Protein AF-A0A1F2XD60-F1 (afdb_monomer)

Sequence (135 aa):
MSHWGDRLGAYLDGEVDEQTRTLIAEHLTGCGVCRSELADISWARSVVRDLPIIELPPGIVPGVFASRRRRRRAFRPAWAWAASAVTAAALTLGLVIAPGQADSTFELGSLVDRHVARVVLDPGISAIRGPVSGP

Nearest PDB structures (foldseek):
  3hug-assembly6_F  TM=7.639E-01  e=3.213E-01  Mycobacterium tuberculosis H37Rv
  8z6g-assembly3_E  TM=6.715E-01  e=1.314E+00  Pseudomonas aeruginosa

Mean predicted aligned error: 17.19 Å

Radius of gyration: 26.62 Å; Cα contacts (8 Å, |Δi|>4): 20; chains: 1; bounding box: 63×56×51 Å

Structure (mmCIF, N/CA/C/O backbone):
data_AF-A0A1F2XD60-F1
#
_entry.id   AF-A0A1F2XD60-F1
#
loop_
_atom_site.group_PDB
_atom_site.id
_atom_site.type_symbol
_atom_site.label_atom_id
_atom_site.label_alt_id
_atom_site.label_comp_id
_atom_site.label_asym_id
_atom_site.label_entity_id
_atom_site.label_seq_id
_atom_site.pdbx_PDB_ins_code
_atom_site.Cartn_x
_atom_site.Cartn_y
_atom_site.Cartn_z
_atom_site.occupancy
_atom_site.B_iso_or_equiv
_atom_site.auth_seq_id
_atom_site.auth_comp_id
_atom_site.auth_asym_id
_atom_site.auth_atom_id
_atom_site.pdbx_PDB_model_num
ATOM 1 N N . MET A 1 1 ? -16.731 8.852 17.646 1.00 55.88 1 MET A N 1
ATOM 2 C CA . MET A 1 1 ? -15.973 7.593 17.489 1.00 55.88 1 MET A CA 1
ATOM 3 C C . MET A 1 1 ? -15.017 7.809 16.330 1.00 55.88 1 MET A C 1
ATOM 5 O O . MET A 1 1 ? -15.496 8.078 15.238 1.00 55.88 1 MET A O 1
ATOM 9 N N . SER A 1 2 ? -13.707 7.850 16.572 1.00 77.50 2 SER A N 1
ATOM 10 C CA . SER A 1 2 ? -12.707 8.040 15.514 1.00 77.50 2 SER A CA 1
ATOM 11 C C . SER A 1 2 ? -12.509 6.731 14.752 1.00 77.50 2 SER A C 1
ATOM 13 O O . SER A 1 2 ? -12.305 5.686 15.361 1.00 77.50 2 SER A O 1
ATOM 15 N N . HIS A 1 3 ? -12.614 6.791 13.430 1.00 85.44 3 HIS A N 1
ATOM 16 C CA . HIS A 1 3 ? -12.272 5.698 12.528 1.00 85.44 3 HIS A CA 1
ATOM 17 C C . HIS A 1 3 ? -10.793 5.824 12.141 1.00 85.44 3 HIS A C 1
ATOM 19 O O . HIS A 1 3 ? -10.340 6.935 11.871 1.00 85.44 3 HIS A O 1
ATOM 25 N N . TRP A 1 4 ? -10.038 4.721 12.132 1.00 92.19 4 TRP A N 1
ATOM 26 C CA . TRP A 1 4 ? -8.574 4.744 11.956 1.00 92.19 4 TRP A CA 1
ATOM 27 C C . TRP A 1 4 ? -8.083 4.280 10.577 1.00 92.19 4 TRP A C 1
ATOM 29 O O . TRP A 1 4 ? -6.874 4.130 10.410 1.00 92.19 4 TRP A O 1
ATOM 39 N N . GLY A 1 5 ? -8.978 4.085 9.600 1.00 88.88 5 GLY A N 1
ATOM 40 C CA . GLY A 1 5 ? -8.673 3.498 8.282 1.00 88.88 5 GLY A CA 1
ATOM 41 C C . GLY A 1 5 ? -7.377 4.006 7.631 1.00 88.88 5 GLY A C 1
ATOM 42 O O . GLY A 1 5 ? -6.489 3.210 7.331 1.00 88.88 5 GLY A O 1
ATOM 43 N N . ASP A 1 6 ? -7.193 5.328 7.539 1.00 90.69 6 ASP A N 1
ATOM 44 C CA . ASP A 1 6 ? -6.019 5.948 6.894 1.00 90.69 6 ASP A CA 1
ATOM 45 C C . ASP A 1 6 ? -4.674 5.626 7.573 1.00 90.69 6 ASP A C 1
ATOM 47 O O . ASP A 1 6 ? -3.611 5.776 6.973 1.00 90.69 6 ASP A O 1
ATOM 51 N N . ARG A 1 7 ? -4.692 5.197 8.842 1.00 94.94 7 ARG A N 1
ATOM 52 C CA . ARG A 1 7 ? -3.487 4.904 9.637 1.00 94.94 7 ARG A CA 1
ATOM 53 C C . ARG A 1 7 ? -3.206 3.412 9.792 1.00 94.94 7 ARG A C 1
ATOM 55 O O . ARG A 1 7 ? -2.136 3.065 10.290 1.00 94.94 7 ARG A O 1
ATOM 62 N N . LEU A 1 8 ? -4.114 2.528 9.367 1.00 96.44 8 LEU A N 1
ATOM 63 C CA . LEU A 1 8 ? -3.939 1.077 9.514 1.00 96.44 8 LEU A CA 1
ATOM 64 C C . LEU A 1 8 ? -2.766 0.540 8.678 1.00 96.44 8 LEU A C 1
ATOM 66 O O . LEU A 1 8 ? -2.050 -0.346 9.140 1.00 96.44 8 LEU A O 1
ATOM 70 N N . GLY A 1 9 ? -2.516 1.115 7.496 1.00 95.81 9 GLY A N 1
ATOM 71 C CA . GLY A 1 9 ? -1.338 0.789 6.682 1.00 95.81 9 GLY A CA 1
ATOM 72 C C . GLY A 1 9 ? -0.030 1.115 7.409 1.00 95.81 9 GLY A C 1
ATOM 73 O O . GLY A 1 9 ? 0.780 0.225 7.651 1.00 95.81 9 GLY A O 1
ATOM 74 N N . ALA A 1 10 ? 0.116 2.359 7.877 1.00 96.25 10 ALA A N 1
ATOM 75 C CA . ALA A 1 10 ? 1.279 2.787 8.660 1.00 96.25 10 ALA A CA 1
ATOM 76 C C . ALA A 1 10 ? 1.445 1.973 9.958 1.00 96.25 10 ALA A C 1
ATOM 78 O O . ALA A 1 10 ? 2.564 1.671 10.370 1.00 96.25 10 ALA A O 1
ATOM 79 N N . TYR A 1 11 ? 0.341 1.578 10.601 1.00 97.25 11 TYR A N 1
ATOM 80 C CA . TYR A 1 11 ? 0.367 0.680 11.756 1.00 97.25 11 TYR A CA 1
ATOM 81 C C . TYR A 1 11 ? 0.968 -0.693 11.406 1.00 97.25 11 TYR A C 1
ATOM 83 O O . TYR A 1 11 ? 1.847 -1.164 12.129 1.00 97.25 11 TYR A O 1
ATOM 91 N N . LEU A 1 12 ? 0.556 -1.301 10.285 1.00 96.56 12 LEU A N 1
ATOM 92 C CA . LEU A 1 12 ? 1.088 -2.582 9.795 1.00 96.56 12 LEU A CA 1
ATOM 93 C C . LEU A 1 12 ? 2.552 -2.500 9.342 1.00 96.56 12 LEU A C 1
ATOM 95 O O . LEU A 1 12 ? 3.294 -3.472 9.490 1.00 96.56 12 LEU A O 1
ATOM 99 N N . ASP A 1 13 ? 2.969 -1.361 8.795 1.00 95.25 13 ASP A N 1
ATOM 100 C CA . ASP A 1 13 ? 4.355 -1.109 8.390 1.00 95.25 13 ASP A CA 1
ATOM 101 C C . ASP A 1 13 ? 5.265 -0.716 9.567 1.00 95.25 13 ASP A C 1
ATOM 103 O O . ASP A 1 13 ? 6.486 -0.679 9.426 1.00 95.25 13 ASP A O 1
ATOM 107 N N . GLY A 1 14 ? 4.696 -0.485 10.756 1.00 96.56 14 GLY A N 1
ATOM 108 C CA . GLY A 1 14 ? 5.443 -0.064 11.941 1.00 96.56 14 GLY A CA 1
ATOM 109 C C . GLY A 1 14 ? 5.842 1.416 11.931 1.00 96.56 14 GLY A C 1
ATOM 110 O O . GLY A 1 14 ? 6.636 1.831 12.769 1.00 96.56 14 GLY A O 1
ATOM 111 N N . GLU A 1 15 ? 5.263 2.217 11.039 1.00 97.50 15 GLU A N 1
ATOM 112 C CA . GLU A 1 15 ? 5.577 3.635 10.808 1.00 97.50 15 GLU A CA 1
ATOM 113 C C . GLU A 1 15 ? 4.799 4.602 11.717 1.00 97.50 15 GLU A C 1
ATOM 115 O O . GLU A 1 15 ? 4.871 5.820 11.564 1.00 97.50 15 GLU A O 1
ATOM 120 N N . VAL A 1 16 ? 4.051 4.074 12.685 1.00 97.31 16 VAL A N 1
ATOM 121 C CA . VAL A 1 16 ? 3.414 4.869 13.741 1.00 97.31 16 VAL A CA 1
ATOM 122 C C . VAL A 1 16 ? 4.289 4.925 14.993 1.00 97.31 16 VAL A C 1
ATOM 124 O O . VAL A 1 16 ? 4.991 3.966 15.335 1.00 97.31 16 VAL A O 1
ATOM 127 N N . ASP A 1 17 ? 4.215 6.045 15.709 1.00 97.44 17 ASP A N 1
ATOM 128 C CA . ASP A 1 17 ? 4.809 6.180 17.037 1.00 97.44 17 ASP A CA 1
ATOM 129 C C . ASP A 1 17 ? 4.108 5.266 18.063 1.00 97.44 17 ASP A C 1
ATOM 131 O O . ASP A 1 17 ? 3.012 4.748 17.830 1.00 97.44 17 ASP A O 1
ATOM 135 N N . GLU A 1 18 ? 4.746 5.053 19.215 1.00 97.38 18 GLU A N 1
ATOM 136 C CA . GLU A 1 18 ? 4.275 4.093 20.222 1.00 97.38 18 GLU A CA 1
ATOM 137 C C . GLU A 1 18 ? 2.941 4.482 20.875 1.00 97.38 18 GLU A C 1
ATOM 139 O O . GLU A 1 18 ? 2.108 3.621 21.179 1.00 97.38 18 GLU A O 1
ATOM 144 N N . GLN A 1 19 ? 2.694 5.782 21.035 1.00 96.56 19 GLN A N 1
ATOM 145 C CA . GLN A 1 19 ? 1.432 6.268 21.577 1.00 96.56 19 GLN A CA 1
ATOM 146 C C . GLN A 1 19 ? 0.295 5.984 20.590 1.00 96.56 19 GLN A C 1
ATOM 148 O O . GLN A 1 19 ? -0.726 5.406 20.967 1.00 96.56 19 GLN A O 1
ATOM 153 N N . THR A 1 20 ? 0.490 6.317 19.312 1.00 95.69 20 THR A N 1
ATOM 154 C CA . THR A 1 20 ? -0.472 6.003 18.246 1.00 95.69 20 THR A CA 1
ATOM 155 C C . THR A 1 20 ? -0.699 4.494 18.120 1.00 95.69 20 THR A C 1
ATOM 157 O O . THR A 1 20 ? -1.842 4.059 17.981 1.00 95.69 20 THR A O 1
ATOM 160 N N . ARG A 1 21 ? 0.358 3.676 18.219 1.00 96.81 21 ARG A N 1
ATOM 161 C CA . ARG A 1 21 ? 0.259 2.208 18.181 1.00 96.81 21 ARG A CA 1
ATOM 162 C C . ARG A 1 21 ? -0.664 1.670 19.272 1.00 96.81 21 ARG A C 1
ATOM 164 O O . ARG A 1 21 ? -1.524 0.841 18.978 1.00 96.81 21 ARG A O 1
ATOM 171 N N . THR A 1 22 ? -0.519 2.172 20.498 1.00 96.69 22 THR A N 1
ATOM 172 C CA . THR A 1 22 ? -1.352 1.775 21.643 1.00 96.69 22 THR A CA 1
ATOM 173 C C . THR A 1 22 ? -2.817 2.162 21.431 1.00 96.69 22 THR A C 1
ATOM 175 O O . THR A 1 22 ? -3.701 1.328 21.615 1.00 96.69 22 THR A O 1
ATOM 178 N N . LEU A 1 23 ? -3.082 3.388 20.966 1.00 95.81 23 LEU A N 1
ATOM 179 C CA . LEU A 1 23 ? -4.444 3.867 20.698 1.00 95.81 23 LEU A CA 1
ATOM 180 C C . LEU A 1 23 ? -5.150 3.056 19.603 1.00 95.81 23 LEU A C 1
ATOM 182 O O . LEU A 1 23 ? -6.331 2.729 19.731 1.00 95.81 23 LEU A O 1
ATOM 186 N N . ILE A 1 24 ? -4.433 2.714 18.530 1.00 96.44 24 ILE A N 1
ATOM 187 C CA . ILE A 1 24 ? -4.970 1.867 17.459 1.00 96.44 24 ILE A CA 1
ATOM 188 C C . ILE A 1 24 ? -5.249 0.459 17.997 1.00 96.44 24 ILE A C 1
ATOM 190 O O . ILE A 1 24 ? -6.329 -0.077 17.754 1.00 96.44 24 ILE A O 1
ATOM 194 N N . ALA A 1 25 ? -4.323 -0.127 18.764 1.00 95.88 25 ALA A N 1
ATOM 195 C CA . ALA A 1 25 ? -4.504 -1.454 19.350 1.00 95.88 25 ALA A CA 1
ATOM 196 C C . ALA A 1 25 ? -5.727 -1.514 20.280 1.00 95.88 25 ALA A C 1
ATOM 198 O O . ALA A 1 25 ? -6.532 -2.439 20.171 1.00 95.88 25 ALA A O 1
ATOM 199 N N . GLU A 1 26 ? -5.915 -0.506 21.135 1.00 95.81 26 GLU A N 1
ATOM 200 C CA . GLU A 1 26 ? -7.097 -0.384 21.991 1.00 95.81 26 GLU A CA 1
ATOM 201 C C . GLU A 1 26 ? -8.379 -0.274 21.153 1.00 95.81 26 GLU A C 1
ATOM 203 O O . GLU A 1 26 ? -9.334 -1.021 21.373 1.00 95.81 26 GLU A O 1
ATOM 208 N N . HIS A 1 27 ? -8.394 0.584 20.128 1.00 95.94 27 HIS A N 1
ATOM 209 C CA . HIS A 1 27 ? -9.547 0.743 19.241 1.00 95.94 27 HIS A CA 1
ATOM 210 C C . HIS A 1 27 ? -9.935 -0.561 18.525 1.00 95.94 27 HIS A C 1
ATOM 212 O O . HIS A 1 27 ? -11.122 -0.887 18.415 1.00 95.94 27 HIS A O 1
ATOM 218 N N . LEU A 1 28 ? -8.946 -1.341 18.078 1.00 96.12 28 LEU A N 1
ATOM 219 C CA . LEU A 1 28 ? -9.162 -2.626 17.412 1.00 96.12 28 LEU A CA 1
ATOM 220 C C . LEU A 1 28 ? -9.820 -3.668 18.326 1.00 96.12 28 LEU A C 1
ATOM 222 O O . LEU A 1 28 ? -10.413 -4.612 17.810 1.00 96.12 28 LEU A O 1
ATOM 226 N N . THR A 1 29 ? -9.805 -3.503 19.653 1.00 96.25 29 THR A N 1
ATOM 227 C CA . THR A 1 29 ? -10.572 -4.382 20.556 1.00 96.25 29 THR A CA 1
ATOM 228 C C . THR A 1 29 ? -12.083 -4.146 20.437 1.00 96.25 29 THR A C 1
ATOM 230 O O . THR A 1 29 ? -12.865 -5.099 20.442 1.00 96.25 29 THR A O 1
ATOM 233 N N . GLY A 1 30 ? -12.508 -2.896 20.222 1.00 93.31 30 GLY A N 1
ATOM 234 C CA . GLY A 1 30 ? -13.919 -2.498 20.199 1.00 93.31 30 GLY A CA 1
ATOM 235 C C . GLY A 1 30 ? -14.537 -2.340 18.807 1.00 93.31 30 GLY A C 1
ATOM 236 O O . GLY A 1 30 ? -15.754 -2.446 18.670 1.00 93.31 30 GLY A O 1
ATOM 237 N N . CYS A 1 31 ? -13.736 -2.114 17.762 1.00 96.38 31 CYS A N 1
ATOM 238 C CA . CYS A 1 31 ? -14.244 -1.783 16.429 1.00 96.38 31 CYS A CA 1
ATOM 239 C C . CYS A 1 31 ? -14.111 -2.942 15.431 1.00 96.38 31 CYS A C 1
ATOM 241 O O . CYS A 1 31 ? -13.014 -3.279 14.991 1.00 96.38 31 CYS A O 1
ATOM 243 N N . GLY A 1 32 ? -15.242 -3.532 15.028 1.00 95.25 32 GLY A N 1
ATOM 244 C CA . GLY A 1 32 ? -15.272 -4.590 14.010 1.00 95.25 32 GLY A CA 1
ATOM 245 C C . GLY A 1 32 ? -14.879 -4.115 12.609 1.00 95.25 32 GLY A C 1
ATOM 246 O O . GLY A 1 32 ? -14.180 -4.842 11.913 1.00 95.25 32 GLY A O 1
ATOM 247 N N . VAL A 1 33 ? -15.262 -2.889 12.237 1.00 95.31 33 VAL A N 1
ATOM 248 C CA . VAL A 1 33 ? -14.978 -2.302 10.914 1.00 95.31 33 VAL A CA 1
ATOM 249 C C . VAL A 1 33 ? -13.476 -2.100 10.713 1.00 95.31 33 VAL A C 1
ATOM 251 O O . VAL A 1 33 ? -12.910 -2.579 9.738 1.00 95.31 33 VAL A O 1
ATOM 254 N N . CYS A 1 34 ? -12.783 -1.488 11.677 1.00 96.50 34 CYS A N 1
ATOM 255 C CA . CYS A 1 34 ? -11.334 -1.317 11.557 1.00 96.50 34 CYS A CA 1
ATOM 256 C C . CYS A 1 34 ? -10.579 -2.657 11.613 1.00 96.50 34 CYS A C 1
ATOM 258 O O . CYS A 1 34 ? -9.512 -2.772 11.019 1.00 96.50 34 CYS A O 1
ATOM 260 N N . ARG A 1 35 ? -11.119 -3.690 12.284 1.00 96.50 35 ARG A N 1
ATOM 261 C CA . ARG A 1 35 ? -10.538 -5.044 12.229 1.00 96.50 35 ARG A CA 1
ATOM 262 C C . ARG A 1 35 ? -10.682 -5.679 10.849 1.00 96.50 35 ARG A C 1
ATOM 264 O O . ARG A 1 35 ? -9.724 -6.302 10.399 1.00 96.50 35 ARG A O 1
ATOM 271 N N . SER A 1 36 ? -11.838 -5.543 10.194 1.00 97.31 36 SER A N 1
ATOM 272 C CA . SER A 1 36 ? -12.011 -6.062 8.832 1.00 97.31 36 SER A CA 1
ATOM 273 C C . SER A 1 36 ? -11.110 -5.328 7.844 1.00 97.31 36 SER A C 1
ATOM 275 O O . SER A 1 36 ? -10.411 -5.979 7.081 1.00 97.31 36 SER A O 1
ATOM 277 N N . GLU A 1 37 ? -11.013 -4.000 7.936 1.00 96.94 37 GLU A N 1
ATOM 278 C CA . GLU A 1 37 ? -10.103 -3.228 7.079 1.00 96.94 37 GLU A CA 1
ATOM 279 C C . GLU A 1 37 ? -8.633 -3.619 7.288 1.00 96.94 37 GLU A C 1
ATOM 281 O O . GLU A 1 37 ? -7.890 -3.804 6.325 1.00 96.94 37 GLU A O 1
ATOM 286 N N . LEU A 1 38 ? -8.201 -3.799 8.544 1.00 97.56 38 LEU A N 1
ATOM 287 C CA . LEU A 1 38 ? -6.849 -4.272 8.852 1.00 97.56 38 LEU A CA 1
ATOM 288 C C . LEU A 1 38 ? -6.587 -5.656 8.234 1.00 97.56 38 LEU A C 1
ATOM 290 O O . LEU A 1 38 ? -5.503 -5.892 7.695 1.00 97.56 38 LEU A O 1
ATOM 294 N N . ALA A 1 39 ? -7.571 -6.560 8.304 1.00 97.56 39 ALA A N 1
ATOM 295 C CA . ALA A 1 39 ? -7.490 -7.888 7.705 1.00 97.56 39 ALA A CA 1
ATOM 296 C C . ALA A 1 39 ? -7.344 -7.804 6.177 1.00 97.56 39 ALA A C 1
ATOM 298 O O . ALA A 1 39 ? -6.425 -8.420 5.632 1.00 97.56 39 ALA A O 1
ATOM 299 N N . ASP A 1 40 ? -8.157 -6.985 5.508 1.00 97.12 40 ASP A N 1
ATOM 300 C CA . ASP A 1 40 ? -8.113 -6.789 4.054 1.00 97.12 40 ASP A CA 1
ATOM 301 C C . ASP A 1 40 ? -6.747 -6.259 3.592 1.00 97.12 40 ASP A C 1
ATOM 303 O O . ASP A 1 40 ? -6.142 -6.796 2.659 1.00 97.12 40 ASP A O 1
ATOM 307 N N . ILE A 1 41 ? -6.206 -5.252 4.291 1.00 96.81 41 ILE A N 1
ATOM 308 C CA . ILE A 1 41 ? -4.876 -4.696 3.997 1.00 96.81 41 ILE A CA 1
ATOM 309 C C . ILE A 1 41 ? -3.790 -5.758 4.221 1.00 96.81 41 ILE A C 1
ATOM 311 O O . ILE A 1 41 ? -2.882 -5.910 3.398 1.00 96.81 41 ILE A O 1
ATOM 315 N N . SER A 1 42 ? -3.874 -6.518 5.319 1.00 96.75 42 SER A N 1
ATOM 316 C CA . SER A 1 42 ? -2.897 -7.569 5.624 1.00 96.75 42 SER A CA 1
ATOM 317 C C . SER A 1 42 ? -2.892 -8.689 4.578 1.00 96.75 42 SER A C 1
ATOM 319 O O . SER A 1 42 ? -1.819 -9.154 4.186 1.00 96.75 42 SER A O 1
ATOM 321 N N . TRP A 1 43 ? -4.070 -9.063 4.070 1.00 96.94 43 TRP A N 1
ATOM 322 C CA . TRP A 1 43 ? -4.231 -10.064 3.022 1.00 96.94 43 TRP A CA 1
ATOM 323 C C . TRP A 1 43 ? -3.667 -9.573 1.687 1.00 96.94 43 TRP A C 1
ATOM 325 O O . TRP A 1 43 ? -2.871 -10.263 1.054 1.00 96.94 43 TRP A O 1
ATOM 335 N N . ALA A 1 44 ? -3.990 -8.343 1.279 1.00 95.62 44 ALA A N 1
ATOM 336 C CA . ALA A 1 44 ? -3.425 -7.765 0.061 1.00 95.62 44 ALA A CA 1
ATOM 337 C C . ALA A 1 44 ? -1.885 -7.746 0.115 1.00 95.62 44 ALA A C 1
ATOM 339 O O . ALA A 1 44 ? -1.209 -8.099 -0.854 1.00 95.62 44 ALA A O 1
ATOM 340 N N . ARG A 1 45 ? -1.314 -7.410 1.280 1.00 94.75 45 ARG A N 1
ATOM 341 C CA . ARG A 1 45 ? 0.136 -7.428 1.506 1.00 94.75 45 ARG A CA 1
ATOM 342 C C . ARG A 1 45 ? 0.736 -8.830 1.415 1.00 94.75 45 ARG A C 1
ATOM 344 O O . ARG A 1 45 ? 1.837 -8.957 0.879 1.00 94.75 45 ARG A O 1
ATOM 351 N N . SER A 1 46 ? 0.072 -9.862 1.941 1.00 94.81 46 SER A N 1
ATOM 352 C CA . SER A 1 46 ? 0.579 -11.235 1.834 1.00 94.81 46 SER A CA 1
ATOM 353 C C . SER A 1 46 ? 0.597 -11.695 0.381 1.00 94.81 46 SER A C 1
ATOM 355 O O . SER A 1 46 ? 1.627 -12.166 -0.082 1.00 94.81 46 SER A O 1
ATOM 357 N N . VAL A 1 47 ? -0.473 -11.427 -0.375 1.00 95.62 47 VAL A N 1
ATOM 358 C CA . VAL A 1 47 ? -0.547 -11.766 -1.805 1.00 95.62 47 VAL A CA 1
ATOM 359 C C . VAL A 1 47 ? 0.591 -11.115 -2.591 1.00 95.62 47 VAL A C 1
ATOM 361 O O . VAL A 1 47 ? 1.259 -11.792 -3.365 1.00 95.62 47 VAL A O 1
ATOM 364 N N . VAL A 1 48 ? 0.862 -9.823 -2.367 1.00 94.31 48 VAL A N 1
ATOM 365 C CA . VAL A 1 48 ? 1.970 -9.115 -3.036 1.00 94.31 48 VAL A CA 1
ATOM 366 C C . VAL A 1 48 ? 3.331 -9.730 -2.696 1.00 94.31 48 VAL A C 1
ATOM 368 O O . VAL A 1 48 ? 4.207 -9.796 -3.555 1.00 94.31 48 VAL A O 1
ATOM 371 N N . ARG A 1 49 ? 3.525 -10.178 -1.453 1.00 91.38 49 ARG A N 1
ATOM 372 C CA . ARG A 1 49 ? 4.777 -10.809 -1.005 1.00 91.38 49 ARG A CA 1
ATOM 373 C C . ARG A 1 49 ? 4.968 -12.221 -1.549 1.00 91.38 49 ARG A C 1
ATOM 375 O O . ARG A 1 49 ? 6.111 -12.642 -1.691 1.00 91.38 49 ARG A O 1
ATOM 382 N N . ASP A 1 50 ? 3.878 -12.901 -1.875 1.00 93.75 50 ASP A N 1
ATOM 383 C CA . ASP A 1 50 ? 3.892 -14.248 -2.441 1.00 93.75 50 ASP A CA 1
ATOM 384 C C . ASP A 1 50 ? 4.137 -14.255 -3.961 1.00 93.75 50 ASP A C 1
ATOM 386 O O . ASP A 1 50 ? 4.225 -15.323 -4.572 1.00 93.75 50 ASP A O 1
ATOM 390 N N . LEU A 1 51 ? 4.270 -13.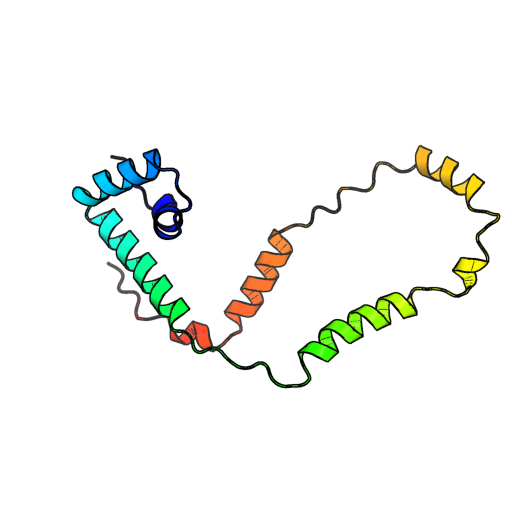083 -4.601 1.00 93.06 51 LEU A N 1
ATOM 391 C CA . LEU A 1 51 ? 4.592 -13.014 -6.025 1.00 93.06 51 LEU A CA 1
ATOM 392 C C . LEU A 1 51 ? 5.951 -13.672 -6.322 1.00 93.06 51 LEU A C 1
ATOM 394 O O . LEU A 1 51 ? 6.932 -13.445 -5.606 1.00 93.06 51 LEU A O 1
ATOM 398 N N . PRO A 1 52 ? 6.048 -14.440 -7.422 1.00 90.94 52 PRO A N 1
ATOM 399 C CA . PRO A 1 52 ? 7.301 -15.056 -7.817 1.00 90.94 52 PRO A CA 1
ATOM 400 C C . PRO A 1 52 ? 8.336 -13.985 -8.170 1.00 90.94 52 PRO A C 1
ATOM 402 O O . PRO A 1 52 ? 8.055 -13.025 -8.892 1.00 90.94 52 PRO A O 1
ATOM 405 N N . ILE A 1 53 ? 9.570 -14.188 -7.709 1.00 87.00 53 ILE A N 1
ATOM 406 C CA . ILE A 1 53 ? 10.708 -13.385 -8.151 1.00 87.00 53 ILE A CA 1
ATOM 407 C C . ILE A 1 53 ? 11.044 -13.813 -9.580 1.00 87.00 53 ILE A C 1
ATOM 409 O O . ILE A 1 53 ? 11.451 -14.948 -9.822 1.00 87.00 53 ILE A O 1
ATOM 413 N N . ILE A 1 54 ? 10.865 -12.901 -10.532 1.00 87.50 54 ILE A N 1
ATOM 414 C CA . ILE A 1 54 ? 11.192 -13.131 -11.941 1.00 87.50 54 ILE A CA 1
ATOM 415 C C . ILE A 1 54 ? 12.644 -12.716 -12.176 1.00 87.50 54 ILE A C 1
ATOM 417 O O . ILE A 1 54 ? 13.019 -11.565 -11.937 1.00 87.50 54 ILE A O 1
ATOM 421 N N . GLU A 1 55 ? 13.463 -13.643 -12.671 1.00 84.00 55 GLU A N 1
ATOM 422 C CA . GLU A 1 55 ? 14.816 -13.316 -13.112 1.00 84.00 55 GLU A CA 1
ATOM 423 C C . GLU A 1 55 ? 14.776 -12.419 -14.351 1.00 84.00 55 GLU A C 1
ATOM 425 O O . GLU A 1 55 ? 14.056 -12.669 -15.321 1.00 84.00 55 GLU A O 1
ATOM 430 N N . LEU A 1 56 ? 15.565 -11.345 -14.322 1.00 83.94 56 LEU A N 1
ATOM 431 C CA . LEU A 1 56 ? 15.604 -10.389 -15.417 1.00 83.94 56 LEU A CA 1
ATOM 432 C C . LEU A 1 56 ? 16.390 -10.981 -16.606 1.00 83.94 56 LEU A C 1
ATOM 434 O O . LEU A 1 56 ? 17.548 -11.363 -16.418 1.00 83.94 56 LEU A O 1
ATOM 438 N N . PRO A 1 57 ? 15.831 -11.006 -17.834 1.00 82.25 57 PRO A N 1
ATOM 439 C CA . PRO A 1 57 ? 16.530 -11.528 -19.003 1.00 82.25 57 PRO A CA 1
ATOM 440 C C . PRO A 1 57 ? 17.906 -10.875 -19.226 1.00 82.25 57 PRO A C 1
ATOM 442 O O . PRO A 1 57 ? 18.046 -9.648 -19.082 1.00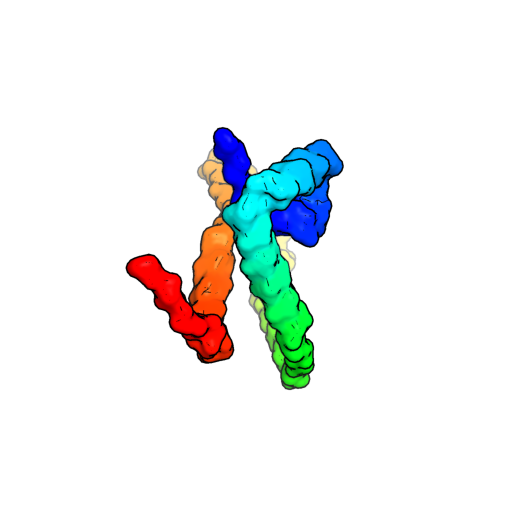 82.25 57 PRO A O 1
ATOM 445 N N . PRO A 1 58 ? 18.928 -11.655 -19.630 1.00 78.81 58 PRO A N 1
ATOM 446 C CA . PRO A 1 58 ? 20.249 -11.113 -19.914 1.00 78.81 58 PRO A CA 1
ATOM 447 C C . PRO A 1 58 ? 20.177 -10.069 -21.042 1.00 78.81 58 PRO A C 1
ATOM 449 O O . PRO A 1 58 ? 19.464 -10.234 -22.027 1.00 78.81 58 PRO A O 1
ATOM 452 N N . GLY A 1 59 ? 20.924 -8.969 -20.898 1.00 73.81 59 GLY A N 1
ATOM 453 C CA . GLY A 1 59 ? 21.003 -7.895 -21.901 1.00 73.81 59 GLY A CA 1
ATOM 454 C C . GLY A 1 59 ? 20.099 -6.676 -21.660 1.00 73.81 59 GLY A C 1
ATOM 455 O O . GLY A 1 59 ? 20.372 -5.617 -22.226 1.00 73.81 59 GLY A O 1
ATOM 456 N N . ILE A 1 60 ? 19.112 -6.751 -20.757 1.00 72.75 60 ILE A N 1
ATOM 457 C CA . ILE A 1 60 ? 18.260 -5.595 -20.407 1.00 72.75 60 ILE A CA 1
ATOM 458 C C . ILE A 1 60 ? 19.052 -4.537 -19.627 1.00 72.75 60 ILE A C 1
ATOM 460 O O . ILE A 1 60 ? 19.074 -3.360 -19.993 1.00 72.75 60 ILE A O 1
ATOM 464 N N . VAL A 1 61 ? 19.756 -4.951 -18.572 1.00 74.25 61 VAL A N 1
ATOM 465 C CA . VAL A 1 61 ? 20.494 -4.037 -17.681 1.00 74.25 61 VAL A CA 1
ATOM 466 C C . VAL A 1 61 ? 21.604 -3.248 -18.403 1.00 74.25 61 VAL A C 1
ATOM 468 O O . VAL A 1 61 ? 21.644 -2.021 -18.270 1.00 74.25 61 VAL A O 1
ATOM 471 N N . PRO A 1 62 ? 22.477 -3.877 -19.220 1.00 65.69 62 PRO A N 1
ATOM 472 C CA . PRO A 1 62 ? 23.534 -3.165 -19.940 1.00 65.69 62 PRO A CA 1
ATOM 473 C C . PRO A 1 62 ? 23.011 -2.083 -20.896 1.00 65.69 62 PRO A C 1
ATOM 475 O O . PRO A 1 62 ? 23.614 -1.011 -20.995 1.00 65.69 62 PRO A O 1
ATOM 478 N N . GLY A 1 63 ? 21.879 -2.322 -21.572 1.00 60.84 63 GLY A N 1
ATOM 479 C CA . GLY A 1 63 ? 21.291 -1.379 -22.533 1.00 60.84 63 GLY A CA 1
ATOM 480 C C . GLY A 1 63 ? 20.813 -0.071 -21.891 1.00 60.84 63 GLY A C 1
ATOM 481 O O . GLY A 1 63 ? 21.027 1.018 -22.439 1.00 60.84 63 GLY A O 1
ATOM 482 N N . VAL A 1 64 ? 20.243 -0.155 -20.685 1.00 63.84 64 VAL A N 1
ATOM 483 C CA . VAL A 1 64 ? 19.744 1.012 -19.938 1.00 63.84 64 VAL A CA 1
ATOM 484 C C . VAL A 1 64 ? 20.895 1.936 -19.531 1.00 63.84 64 VAL A C 1
ATOM 486 O O . VAL A 1 64 ? 20.826 3.147 -19.748 1.00 63.84 64 VAL A O 1
ATOM 489 N N . PHE A 1 65 ? 22.001 1.389 -19.023 1.00 62.06 65 PHE A N 1
ATOM 490 C CA . PHE A 1 65 ? 23.144 2.204 -18.594 1.00 62.06 65 PHE A CA 1
ATOM 491 C C . PHE A 1 65 ? 24.017 2.693 -19.762 1.00 62.06 65 PHE A C 1
ATOM 493 O O . PHE A 1 65 ? 24.536 3.817 -19.724 1.00 62.06 65 PHE A O 1
ATOM 500 N N . ALA A 1 66 ? 24.144 1.905 -20.835 1.00 62.78 66 ALA A N 1
ATOM 501 C CA . ALA A 1 66 ? 24.932 2.277 -22.011 1.00 62.78 66 ALA A CA 1
ATOM 502 C C . ALA A 1 66 ? 24.365 3.508 -22.744 1.00 62.78 66 ALA A C 1
ATOM 504 O O . ALA A 1 66 ? 25.124 4.380 -23.186 1.00 62.78 66 ALA A O 1
ATOM 505 N N . SER A 1 67 ? 23.035 3.628 -22.823 1.00 60.34 67 SER A N 1
ATOM 506 C CA . SER A 1 67 ? 22.358 4.759 -23.474 1.00 60.34 67 SER A CA 1
ATOM 507 C C . SER A 1 67 ? 22.633 6.100 -22.768 1.00 60.34 67 SER A C 1
ATOM 509 O O . SER A 1 67 ? 22.898 7.117 -23.422 1.00 60.34 67 SER A O 1
ATOM 511 N N . ARG A 1 68 ? 22.689 6.098 -21.428 1.00 58.75 68 ARG A N 1
ATOM 512 C CA . ARG A 1 68 ? 22.982 7.287 -20.607 1.00 58.75 68 ARG A CA 1
ATOM 513 C C . ARG A 1 68 ? 24.419 7.777 -20.805 1.00 58.75 68 ARG A C 1
ATOM 515 O O . ARG A 1 68 ? 24.661 8.984 -20.882 1.00 58.75 68 ARG A O 1
ATOM 522 N N . ARG A 1 69 ? 25.374 6.849 -20.948 1.00 59.34 69 ARG A N 1
ATOM 523 C CA . ARG A 1 69 ? 26.792 7.170 -21.184 1.00 59.34 69 ARG A CA 1
ATOM 524 C C . ARG A 1 69 ? 27.039 7.710 -22.595 1.00 59.34 69 ARG A C 1
ATOM 526 O O . ARG A 1 69 ? 27.806 8.662 -22.738 1.00 59.34 69 ARG A O 1
ATOM 533 N N . ARG A 1 70 ? 26.364 7.172 -23.621 1.00 59.56 70 ARG A N 1
ATOM 534 C CA . ARG A 1 70 ? 26.446 7.700 -24.999 1.00 59.56 70 ARG A CA 1
ATOM 535 C C . ARG A 1 70 ? 25.935 9.137 -25.101 1.00 59.56 70 ARG A C 1
ATOM 537 O O . ARG A 1 70 ? 26.638 9.957 -25.682 1.00 59.56 70 ARG A O 1
ATOM 544 N N . ARG A 1 71 ? 24.796 9.478 -24.476 1.00 58.66 71 ARG A N 1
ATOM 545 C CA . ARG A 1 71 ? 24.303 10.871 -24.456 1.00 58.66 71 ARG A CA 1
ATOM 546 C C . ARG A 1 71 ? 25.314 11.823 -23.814 1.00 58.66 71 ARG A C 1
ATOM 548 O O . ARG A 1 71 ? 25.675 12.818 -24.428 1.00 58.66 71 ARG A O 1
ATOM 555 N N . ARG A 1 72 ? 25.859 11.496 -22.635 1.00 59.12 72 ARG A N 1
ATOM 556 C CA . ARG A 1 72 ? 26.853 12.367 -21.973 1.00 59.12 72 ARG A CA 1
ATOM 557 C C . ARG A 1 72 ? 28.125 12.587 -22.800 1.00 59.12 72 ARG A C 1
ATOM 559 O O . ARG A 1 72 ? 28.745 13.634 -22.665 1.00 59.12 72 ARG A O 1
ATOM 566 N N . ARG A 1 73 ? 28.520 11.621 -23.638 1.00 58.06 73 ARG A N 1
ATOM 567 C CA . ARG A 1 73 ? 29.707 11.735 -24.503 1.00 58.06 73 ARG A CA 1
ATOM 568 C C . ARG A 1 73 ? 29.419 12.483 -25.808 1.00 58.06 73 ARG A C 1
A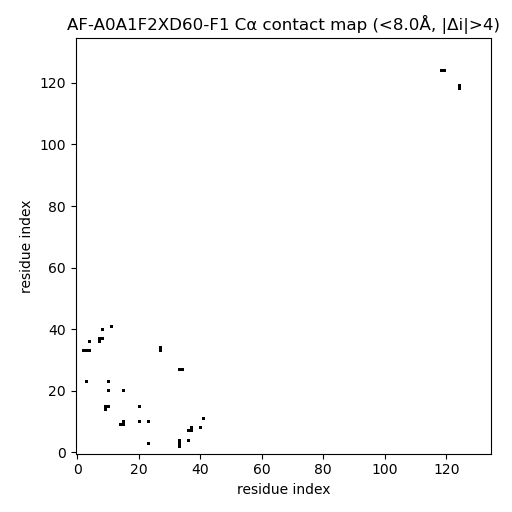TOM 570 O O . ARG A 1 73 ? 30.273 13.237 -26.251 1.00 58.06 73 ARG A O 1
ATOM 577 N N . ALA A 1 74 ? 28.225 12.312 -26.377 1.00 59.88 74 ALA A N 1
ATOM 578 C CA . ALA A 1 74 ? 27.788 13.000 -27.594 1.00 59.88 74 ALA A CA 1
ATOM 579 C C . ALA A 1 74 ? 27.562 14.510 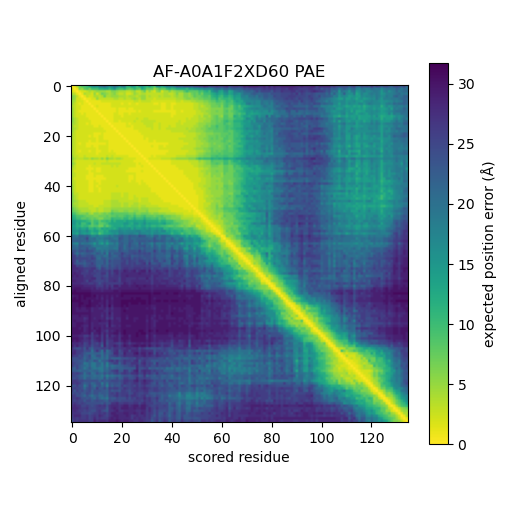-27.386 1.00 59.88 74 ALA A C 1
ATOM 581 O O . ALA A 1 74 ? 27.716 15.286 -28.320 1.00 59.88 74 ALA A O 1
ATOM 582 N N . PHE A 1 75 ? 27.261 14.933 -26.153 1.00 55.19 75 PHE A N 1
ATOM 583 C CA . PHE A 1 75 ? 27.082 16.339 -25.772 1.00 55.19 75 PHE A CA 1
ATOM 584 C C . PHE A 1 75 ? 28.344 16.996 -25.178 1.00 55.19 75 PHE A C 1
ATOM 586 O O . PHE A 1 75 ? 28.228 18.001 -24.483 1.00 55.19 75 PHE A O 1
ATOM 593 N N . ARG A 1 76 ? 29.557 16.470 -25.413 1.00 56.56 76 ARG A N 1
ATOM 594 C CA . ARG A 1 76 ? 30.796 17.237 -25.164 1.00 56.56 76 ARG A CA 1
ATOM 595 C C . ARG A 1 76 ? 31.237 17.849 -26.486 1.00 56.56 76 ARG A C 1
ATOM 597 O O . ARG A 1 76 ? 31.986 17.202 -27.218 1.00 56.56 76 ARG A O 1
ATOM 604 N N . PRO A 1 77 ? 30.730 19.032 -26.856 1.00 60.09 77 PRO A N 1
ATOM 605 C CA . PRO A 1 77 ? 31.006 19.542 -28.176 1.00 60.09 77 PRO A CA 1
ATOM 606 C C . PRO A 1 77 ? 32.470 20.020 -28.204 1.00 60.09 77 PRO A C 1
ATOM 608 O O . PRO A 1 77 ? 32.972 20.573 -27.228 1.00 60.09 77 PRO A O 1
ATOM 611 N N . ALA A 1 78 ? 33.186 19.745 -29.296 1.00 63.16 78 ALA A N 1
ATOM 612 C CA . ALA A 1 78 ? 34.645 19.906 -29.373 1.00 63.16 78 ALA A CA 1
ATOM 613 C C . ALA A 1 78 ? 35.139 21.346 -29.099 1.00 63.16 78 ALA A C 1
ATOM 615 O O . ALA A 1 78 ? 36.266 21.539 -28.651 1.00 63.16 78 ALA A O 1
ATOM 616 N N . TRP A 1 79 ? 34.267 22.343 -29.280 1.00 59.00 79 TRP A N 1
ATOM 617 C CA . TRP A 1 79 ? 34.488 23.756 -28.946 1.00 59.00 79 TRP A CA 1
ATOM 618 C C . TRP A 1 79 ? 34.463 24.079 -27.441 1.00 59.00 79 TRP A C 1
ATOM 620 O 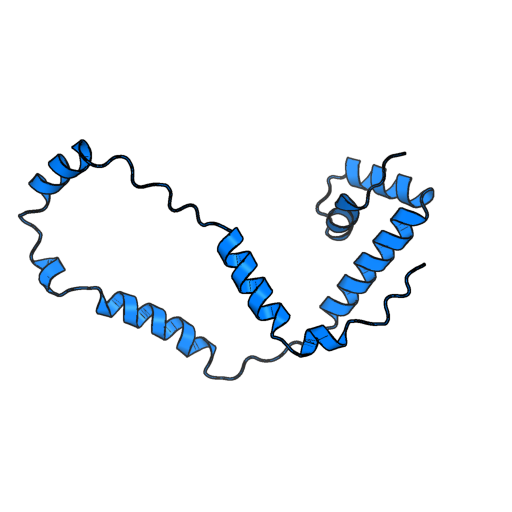O . TRP A 1 79 ? 34.812 25.193 -27.066 1.00 59.00 79 TRP A O 1
ATOM 630 N N . ALA A 1 80 ? 34.123 23.128 -26.559 1.00 60.81 80 ALA A N 1
ATOM 631 C CA . ALA A 1 80 ? 34.134 23.334 -25.105 1.00 60.81 80 ALA A CA 1
ATOM 632 C C . ALA A 1 80 ? 35.529 23.689 -24.545 1.00 60.81 80 ALA A C 1
ATOM 634 O O . ALA A 1 80 ? 35.625 24.248 -23.458 1.00 60.81 80 ALA A O 1
ATOM 635 N N . TRP A 1 81 ? 36.602 23.411 -25.295 1.00 56.53 81 TRP A N 1
ATOM 636 C CA . TRP A 1 81 ? 37.973 23.818 -24.962 1.00 56.53 81 TRP A CA 1
ATOM 637 C C . TRP A 1 81 ? 38.366 25.197 -25.518 1.00 56.53 81 TRP A C 1
ATOM 639 O O . TRP A 1 81 ? 39.389 25.738 -25.116 1.00 56.53 81 TRP A O 1
ATOM 649 N N . ALA A 1 82 ? 37.568 25.780 -26.421 1.00 55.66 82 ALA A N 1
ATOM 650 C CA . ALA A 1 82 ? 37.854 27.057 -27.085 1.00 55.66 82 ALA A CA 1
ATOM 651 C C . ALA A 1 82 ? 37.170 28.270 -26.419 1.00 55.66 82 ALA A C 1
ATOM 653 O O . ALA A 1 82 ? 37.352 29.403 -26.857 1.00 55.66 82 ALA A O 1
ATOM 654 N N . ALA A 1 83 ? 36.394 28.059 -25.352 1.00 53.97 83 ALA A N 1
ATOM 655 C CA . ALA A 1 83 ? 35.613 29.098 -24.680 1.00 53.97 83 ALA A CA 1
ATOM 656 C C . ALA A 1 83 ? 36.248 29.596 -23.363 1.00 53.97 83 ALA A C 1
ATOM 658 O O . ALA A 1 83 ? 35.532 29.888 -22.408 1.00 53.97 83 ALA A O 1
ATOM 659 N N . SER A 1 84 ? 37.579 29.693 -23.273 1.00 54.53 84 SER A N 1
ATOM 660 C CA . SER A 1 84 ? 38.256 30.219 -22.072 1.00 54.53 84 SER A CA 1
ATOM 661 C C . SER A 1 84 ? 38.441 31.744 -22.054 1.00 54.53 84 SER A C 1
ATOM 663 O O . SER A 1 84 ? 38.807 32.276 -21.013 1.00 54.53 84 SER A O 1
ATOM 665 N N . ALA A 1 85 ? 38.154 32.468 -23.144 1.00 53.09 85 ALA A N 1
ATOM 666 C CA . ALA A 1 85 ? 38.390 33.920 -23.204 1.00 53.09 85 ALA A CA 1
ATOM 667 C C . ALA A 1 85 ? 37.125 34.806 -23.241 1.00 53.09 85 ALA A C 1
ATOM 669 O O . ALA A 1 85 ? 37.229 36.007 -23.021 1.00 53.09 85 ALA A O 1
ATOM 670 N N . VAL A 1 86 ? 35.927 34.255 -23.486 1.00 52.78 86 VAL A N 1
ATOM 671 C CA . VAL A 1 86 ? 34.689 35.061 -23.654 1.00 52.78 86 VAL A CA 1
ATOM 672 C C . VAL A 1 86 ? 33.714 34.931 -22.469 1.00 52.78 86 VAL A C 1
ATOM 674 O O . VAL A 1 86 ? 32.768 35.704 -22.338 1.00 52.78 86 VAL A O 1
ATOM 677 N N . THR A 1 87 ? 33.948 34.006 -21.538 1.00 51.44 87 THR A N 1
ATOM 678 C CA . THR A 1 87 ? 33.008 33.700 -20.442 1.00 51.44 87 THR A CA 1
ATOM 679 C C . THR A 1 87 ? 32.898 34.782 -19.362 1.00 51.44 87 THR A C 1
ATOM 681 O O . THR A 1 87 ? 31.851 34.871 -18.726 1.00 51.44 87 THR A O 1
ATOM 684 N N . ALA A 1 88 ? 33.897 35.650 -19.175 1.00 52.47 88 ALA A N 1
ATOM 685 C CA . ALA A 1 88 ? 33.859 36.657 -18.107 1.00 52.47 88 ALA A CA 1
ATOM 686 C C . ALA A 1 88 ? 32.828 37.783 -18.343 1.00 52.47 88 ALA A C 1
ATOM 688 O O . ALA A 1 88 ? 32.199 38.240 -17.393 1.00 52.47 88 ALA A O 1
ATOM 689 N N . ALA A 1 89 ? 32.612 38.211 -19.592 1.00 51.97 89 ALA A N 1
ATOM 690 C CA . ALA A 1 89 ? 31.727 39.344 -19.899 1.00 51.97 89 ALA A CA 1
ATOM 691 C C . ALA A 1 89 ? 30.245 38.950 -20.055 1.00 51.97 89 ALA A C 1
ATOM 693 O O . ALA A 1 89 ? 29.355 39.760 -19.814 1.00 51.97 89 ALA A O 1
ATOM 694 N N . ALA A 1 90 ? 29.956 37.703 -20.437 1.00 54.84 90 ALA A N 1
ATOM 695 C CA . ALA A 1 90 ? 28.580 37.236 -20.615 1.00 54.84 90 ALA A CA 1
ATOM 696 C C . ALA A 1 90 ? 27.910 36.829 -19.286 1.00 54.84 90 ALA A C 1
ATOM 698 O O . ALA A 1 90 ? 26.693 36.953 -19.145 1.00 54.84 90 ALA A O 1
ATOM 699 N N . LEU A 1 91 ? 28.695 36.385 -18.294 1.00 52.78 91 LEU A N 1
ATOM 700 C CA . LEU A 1 91 ? 28.189 36.005 -16.969 1.00 52.78 91 LEU A CA 1
ATOM 701 C C . LEU A 1 91 ? 27.666 37.206 -16.167 1.00 52.78 91 LEU A C 1
ATOM 703 O O . LEU A 1 91 ? 26.694 37.062 -15.430 1.00 52.78 91 LEU A O 1
ATOM 707 N N . THR A 1 92 ? 28.255 38.393 -16.333 1.00 55.72 92 THR A N 1
ATOM 708 C CA . THR A 1 92 ? 27.803 39.607 -15.634 1.00 55.72 92 THR A CA 1
ATOM 709 C C . THR A 1 92 ? 26.503 40.158 -16.217 1.00 55.72 92 THR A C 1
ATOM 711 O O . THR A 1 92 ? 25.635 40.585 -15.460 1.00 55.72 92 THR A O 1
ATOM 714 N N . LEU A 1 93 ? 26.319 40.090 -17.541 1.00 54.53 93 LEU A N 1
ATOM 715 C CA . LEU A 1 93 ? 25.100 40.576 -18.196 1.00 54.53 93 LEU A CA 1
ATOM 716 C C . LEU A 1 93 ? 23.899 39.634 -17.984 1.00 54.53 93 LEU A C 1
ATOM 718 O O . LEU A 1 93 ? 22.778 40.097 -17.789 1.00 54.53 93 LEU A O 1
ATOM 722 N N . GLY A 1 94 ? 24.125 38.316 -17.965 1.00 55.41 94 GLY A N 1
ATOM 723 C CA . GLY A 1 94 ? 23.065 37.327 -17.737 1.00 55.41 94 GLY A CA 1
ATOM 724 C C . GLY A 1 94 ? 22.485 37.347 -16.317 1.00 55.41 94 GLY A C 1
ATOM 725 O O . GLY A 1 94 ? 21.285 37.136 -16.151 1.00 55.41 94 GLY A O 1
ATOM 726 N N . LEU A 1 95 ? 23.303 37.662 -15.303 1.00 58.56 95 LEU A N 1
ATOM 727 C CA . LEU A 1 95 ? 22.873 37.719 -13.898 1.00 58.56 95 LEU A CA 1
ATOM 728 C C . LEU A 1 95 ? 21.955 38.919 -13.598 1.00 58.56 95 LEU A C 1
ATOM 730 O O . LEU A 1 95 ? 21.189 38.882 -12.642 1.00 58.56 95 LEU A O 1
ATOM 734 N N . VAL A 1 96 ? 22.017 39.972 -14.419 1.00 59.97 96 VAL A N 1
ATOM 735 C CA . VAL A 1 96 ? 21.204 41.191 -14.263 1.00 59.97 96 VAL A CA 1
ATOM 736 C C . VAL A 1 96 ? 19.836 41.069 -14.949 1.00 59.97 96 VAL A C 1
ATOM 738 O O . VAL A 1 96 ? 18.893 41.741 -14.543 1.00 59.97 96 VAL A O 1
ATOM 741 N N . ILE A 1 97 ? 19.708 40.221 -15.978 1.00 59.72 97 ILE A N 1
ATOM 742 C CA . ILE A 1 97 ? 18.523 40.191 -16.858 1.00 59.72 97 ILE A CA 1
ATOM 743 C C . ILE A 1 97 ? 17.653 38.939 -16.653 1.00 59.72 97 ILE A C 1
ATOM 745 O O . ILE A 1 97 ? 16.476 38.958 -17.006 1.00 59.72 97 ILE A O 1
ATOM 749 N N . ALA A 1 98 ? 18.173 37.852 -16.077 1.00 53.12 98 ALA A N 1
ATOM 750 C CA . ALA A 1 98 ? 17.388 36.633 -15.896 1.00 53.12 98 ALA A CA 1
ATOM 751 C C . ALA A 1 98 ? 16.550 36.684 -14.599 1.00 53.12 98 ALA A C 1
ATOM 753 O O . ALA A 1 98 ? 17.124 36.537 -13.517 1.00 53.12 98 ALA A O 1
ATOM 754 N N . PRO A 1 99 ? 15.205 36.817 -14.650 1.00 48.94 99 PRO A N 1
ATOM 755 C CA . PRO A 1 99 ? 14.392 36.385 -13.521 1.00 48.94 99 PRO A CA 1
ATOM 756 C C . PRO A 1 99 ? 14.677 34.897 -13.301 1.00 48.94 99 PRO A C 1
ATOM 758 O O . PRO A 1 99 ? 14.731 34.130 -14.269 1.00 48.94 99 PRO A O 1
ATOM 761 N N . GLY A 1 100 ? 14.934 34.529 -12.042 1.00 51.78 100 GLY A N 1
ATOM 762 C CA . GLY A 1 100 ? 15.332 33.187 -11.626 1.00 51.78 100 GLY A CA 1
ATOM 763 C C . GLY A 1 100 ? 14.524 32.137 -12.369 1.00 51.78 100 GLY A C 1
ATOM 764 O O . GLY A 1 100 ? 13.300 32.089 -12.248 1.00 51.78 100 GLY A O 1
ATOM 765 N N . GLN A 1 101 ? 15.213 31.364 -13.210 1.00 54.59 101 GLN A N 1
ATOM 766 C CA . GLN A 1 101 ? 14.580 30.299 -13.965 1.00 54.59 101 GLN A CA 1
ATOM 767 C C . GLN A 1 101 ? 13.946 29.364 -12.954 1.00 54.59 101 GLN A C 1
ATOM 769 O O . GLN A 1 101 ? 14.638 28.825 -12.089 1.00 54.59 101 GLN A O 1
ATOM 774 N N . ALA A 1 102 ? 12.621 29.299 -13.064 1.00 53.12 102 ALA A N 1
ATOM 775 C CA . ALA A 1 102 ? 11.718 28.564 -12.216 1.00 53.12 102 ALA A CA 1
ATOM 776 C C . ALA A 1 102 ? 12.338 27.239 -11.797 1.00 53.12 102 ALA A C 1
ATOM 778 O O . ALA A 1 102 ? 12.887 26.503 -12.627 1.00 53.12 102 ALA A O 1
ATOM 779 N N . ASP A 1 103 ? 12.224 26.984 -10.497 1.00 44.62 103 ASP A N 1
ATOM 780 C CA . ASP A 1 103 ? 12.436 25.692 -9.887 1.00 44.62 103 ASP A CA 1
ATOM 781 C C . ASP A 1 103 ? 12.045 24.606 -10.879 1.00 44.62 103 ASP A C 1
ATOM 783 O O . ASP A 1 103 ? 10.901 24.515 -11.330 1.00 44.62 103 ASP A O 1
ATOM 787 N N . SER A 1 104 ? 13.019 23.776 -11.241 1.00 53.50 104 SER A N 1
ATOM 788 C CA . SER A 1 104 ? 12.719 22.476 -11.817 1.00 53.50 104 SER A CA 1
ATOM 789 C C . SER A 1 104 ? 12.099 21.655 -10.693 1.00 53.50 104 SER A C 1
ATOM 791 O O . SER A 1 104 ? 12.746 20.766 -10.138 1.00 53.50 104 SER A O 1
ATOM 793 N N . THR A 1 105 ? 10.877 22.010 -10.289 1.00 53.50 105 THR A N 1
ATOM 794 C CA . THR A 1 105 ? 10.067 21.190 -9.414 1.00 53.50 105 THR A CA 1
ATOM 795 C C . THR A 1 105 ? 9.931 19.882 -10.160 1.00 53.50 105 THR A C 1
ATOM 797 O O . THR A 1 105 ? 9.360 19.772 -11.245 1.00 53.50 105 THR A O 1
ATOM 800 N N . PHE A 1 106 ? 10.617 18.885 -9.628 1.00 56.12 106 PHE A N 1
ATOM 801 C CA . PHE A 1 106 ? 10.442 17.517 -10.035 1.00 56.12 106 PHE A CA 1
ATOM 802 C C . PHE A 1 106 ? 8.994 17.177 -9.694 1.00 56.12 106 PHE A C 1
ATOM 804 O O . PHE A 1 106 ? 8.670 16.866 -8.550 1.00 56.12 106 PHE A O 1
ATOM 811 N N . GLU A 1 107 ? 8.101 17.375 -10.660 1.00 68.44 107 GLU A N 1
ATOM 812 C CA . GLU A 1 107 ? 6.673 17.235 -10.446 1.00 68.44 107 GLU A CA 1
ATOM 813 C C . GLU A 1 107 ? 6.379 15.742 -10.299 1.00 68.44 107 GLU A C 1
ATOM 815 O O . GLU A 1 107 ? 6.300 15.001 -11.287 1.00 68.44 107 GLU A O 1
ATOM 820 N N . LEU A 1 108 ? 6.288 15.287 -9.043 1.00 71.88 108 LEU A N 1
ATOM 821 C CA . LEU A 1 108 ? 6.015 13.893 -8.684 1.00 71.88 108 LEU A CA 1
ATOM 822 C C . LEU A 1 108 ? 4.791 13.345 -9.435 1.00 71.88 108 LEU A C 1
ATOM 824 O O . LEU A 1 108 ? 4.788 12.170 -9.803 1.00 71.88 108 LEU A O 1
ATOM 828 N N . GLY A 1 109 ? 3.803 14.197 -9.734 1.00 72.25 109 GLY A N 1
ATOM 829 C CA . GLY A 1 109 ? 2.619 13.842 -10.520 1.00 72.25 109 GLY A CA 1
ATOM 830 C C . GLY A 1 109 ? 2.962 13.219 -11.877 1.00 72.25 109 GLY A C 1
ATOM 831 O O . GLY A 1 109 ? 2.437 12.166 -12.225 1.00 72.25 109 GLY A O 1
ATOM 832 N N . SER A 1 110 ? 3.958 13.759 -12.584 1.00 69.50 110 SER A N 1
ATOM 833 C CA . SER A 1 110 ? 4.370 13.253 -13.904 1.00 69.50 110 SER A CA 1
ATOM 834 C C . SER A 1 110 ? 5.022 11.858 -13.877 1.00 69.50 110 SER A C 1
ATOM 836 O O . SER A 1 110 ? 5.125 11.190 -14.916 1.00 69.50 110 SER A O 1
ATOM 838 N N . LEU A 1 111 ? 5.508 11.419 -12.709 1.00 74.56 111 LEU A N 1
ATOM 839 C CA . LEU A 1 111 ? 5.998 10.057 -12.487 1.00 74.56 111 LEU A CA 1
ATOM 840 C C . LEU A 1 111 ? 4.882 9.113 -12.069 1.00 74.56 111 LEU A C 1
ATOM 842 O O . LEU A 1 111 ? 4.877 7.976 -12.542 1.00 74.56 111 LEU A O 1
ATOM 846 N N . VAL A 1 112 ? 3.946 9.580 -11.240 1.00 80.94 112 VAL A N 1
ATOM 847 C CA . VAL A 1 112 ? 2.749 8.815 -10.870 1.00 80.94 112 VAL A CA 1
ATOM 848 C C . VAL A 1 112 ? 1.951 8.471 -12.127 1.00 80.94 112 VAL A C 1
ATOM 850 O O . VAL A 1 112 ? 1.705 7.292 -12.368 1.00 80.94 112 VAL A O 1
ATOM 853 N N . ASP A 1 113 ? 1.689 9.443 -13.004 1.00 76.81 113 ASP A N 1
ATOM 854 C CA . ASP A 1 113 ? 0.958 9.223 -14.262 1.00 76.81 113 ASP A CA 1
ATOM 855 C C . ASP A 1 113 ? 1.639 8.191 -15.167 1.00 76.81 113 ASP A C 1
ATOM 857 O O . ASP A 1 113 ? 0.999 7.305 -15.739 1.00 76.81 113 ASP A O 1
ATOM 861 N N . ARG A 1 114 ? 2.973 8.246 -15.263 1.00 73.38 114 ARG A N 1
ATOM 862 C CA . ARG A 1 114 ? 3.747 7.270 -16.044 1.00 73.38 114 ARG A CA 1
ATOM 863 C C . ARG A 1 114 ? 3.742 5.874 -15.428 1.00 73.38 114 ARG A C 1
ATOM 865 O O . ARG A 1 114 ? 3.818 4.894 -16.170 1.00 73.38 114 ARG A O 1
ATOM 872 N N . HIS A 1 115 ? 3.698 5.774 -14.103 1.00 74.56 115 HIS A N 1
ATOM 873 C CA . HIS A 1 115 ? 3.648 4.494 -13.407 1.00 74.56 115 HIS A CA 1
ATOM 874 C C . HIS A 1 115 ? 2.264 3.853 -13.550 1.00 74.56 115 HIS A C 1
ATOM 876 O O . HIS A 1 115 ? 2.172 2.696 -13.956 1.00 74.56 115 HIS A O 1
ATOM 882 N N . VAL A 1 116 ? 1.196 4.631 -13.347 1.00 71.56 116 VAL A N 1
ATOM 883 C CA . VAL A 1 116 ? -0.197 4.193 -13.522 1.00 71.56 116 VAL A CA 1
ATOM 884 C C . VAL A 1 116 ? -0.439 3.702 -14.949 1.00 71.56 116 VAL A C 1
ATOM 886 O O . VAL A 1 116 ? -0.965 2.606 -15.135 1.00 71.56 116 VAL A O 1
ATOM 889 N N . ALA A 1 117 ? 0.030 4.439 -15.961 1.00 67.81 117 ALA A N 1
ATOM 890 C CA . ALA A 1 117 ? -0.110 4.028 -17.358 1.00 67.81 117 ALA A CA 1
ATOM 891 C C . ALA A 1 117 ? 0.560 2.675 -17.664 1.00 67.81 117 ALA A C 1
ATOM 893 O O . ALA A 1 117 ? 0.060 1.918 -18.490 1.00 67.81 117 ALA A O 1
ATOM 894 N N . ARG A 1 118 ? 1.674 2.335 -16.998 1.00 63.12 118 ARG A N 1
ATOM 895 C CA . ARG A 1 118 ? 2.315 1.018 -17.156 1.00 63.12 118 ARG A CA 1
ATOM 896 C C . ARG A 1 118 ? 1.575 -0.098 -16.431 1.00 63.12 118 ARG A C 1
ATOM 898 O O . ARG A 1 118 ? 1.449 -1.176 -16.993 1.00 63.12 118 ARG A O 1
ATOM 905 N N . VAL A 1 119 ? 1.106 0.160 -15.214 1.00 62.62 119 VAL A N 1
ATOM 906 C CA . VAL A 1 119 ? 0.371 -0.813 -14.389 1.00 62.62 119 VAL A CA 1
ATOM 907 C C . VAL A 1 119 ? -0.945 -1.213 -15.066 1.00 62.62 119 VAL A C 1
ATOM 909 O O . VAL A 1 119 ? -1.292 -2.387 -15.089 1.00 62.62 119 VAL A O 1
ATOM 912 N N . VAL A 1 120 ? -1.647 -0.264 -15.692 1.00 60.00 120 VAL A N 1
ATOM 913 C CA . VAL A 1 120 ? -2.913 -0.525 -16.406 1.00 60.00 120 VAL A CA 1
ATOM 914 C C . VAL A 1 120 ? -2.719 -1.370 -17.673 1.00 60.00 120 VAL A C 1
ATOM 916 O O . VAL A 1 120 ? -3.625 -2.101 -18.065 1.00 60.00 120 VAL A O 1
ATOM 919 N N . LEU A 1 121 ? -1.552 -1.286 -18.316 1.00 57.03 121 LEU A N 1
ATOM 920 C CA . LEU A 1 121 ? -1.254 -2.020 -19.550 1.00 57.03 121 LEU A CA 1
ATOM 921 C C . LEU A 1 121 ? -0.677 -3.420 -19.304 1.00 57.03 121 LEU A C 1
ATOM 923 O O . LEU A 1 121 ? -0.468 -4.152 -20.271 1.00 57.03 121 LEU A O 1
ATOM 927 N N . ASP A 1 122 ? -0.425 -3.802 -18.048 1.00 52.19 122 ASP A N 1
ATOM 928 C CA . ASP A 1 122 ? 0.026 -5.150 -17.724 1.00 52.19 122 ASP A CA 1
ATOM 929 C C . ASP A 1 122 ? -1.183 -6.105 -17.623 1.00 52.19 122 ASP A C 1
ATOM 931 O O . ASP A 1 122 ? -2.031 -5.948 -16.735 1.00 52.19 122 ASP A O 1
ATOM 935 N N . PRO A 1 123 ? -1.306 -7.111 -18.512 1.00 53.66 123 PRO A N 1
ATOM 936 C CA . PRO A 1 123 ? -2.446 -8.029 -18.514 1.00 53.66 123 PRO A CA 1
ATOM 937 C C . PRO A 1 123 ? -2.555 -8.863 -17.226 1.00 53.66 123 PRO A C 1
ATOM 939 O O . PRO A 1 123 ? -3.622 -9.413 -16.953 1.00 53.66 123 PRO A O 1
ATOM 942 N N . GLY A 1 124 ? -1.493 -8.929 -16.412 1.00 56.06 124 GLY A N 1
ATOM 943 C CA . GLY A 1 124 ? -1.470 -9.665 -15.148 1.00 56.06 124 GLY A CA 1
ATOM 944 C C . GLY A 1 124 ? -2.394 -9.100 -14.064 1.00 56.06 124 GLY A C 1
ATOM 945 O O . GLY A 1 124 ? -2.939 -9.863 -13.271 1.00 56.06 124 GLY A O 1
ATOM 946 N N . ILE A 1 125 ? -2.641 -7.785 -14.043 1.00 53.34 125 ILE A N 1
ATOM 947 C CA . ILE A 1 125 ? -3.406 -7.139 -12.957 1.00 53.34 125 ILE A CA 1
ATOM 948 C C . ILE A 1 125 ? -4.919 -7.218 -13.193 1.00 53.34 125 ILE A C 1
ATOM 950 O O . ILE A 1 125 ? -5.691 -7.340 -12.240 1.00 53.34 125 ILE A O 1
ATOM 954 N N . SER A 1 126 ? -5.362 -7.239 -14.456 1.00 53.09 126 SER A N 1
ATOM 955 C CA . SER A 1 126 ? -6.788 -7.405 -14.788 1.00 53.09 126 SER A CA 1
ATOM 956 C C . SER A 1 126 ? -7.362 -8.747 -14.312 1.00 53.09 126 SER A C 1
ATOM 958 O O . SER A 1 126 ? -8.565 -8.842 -14.083 1.00 53.09 126 SER A O 1
ATOM 960 N N . ALA A 1 127 ? -6.517 -9.762 -14.100 1.00 54.53 127 ALA A N 1
ATOM 961 C CA . ALA A 1 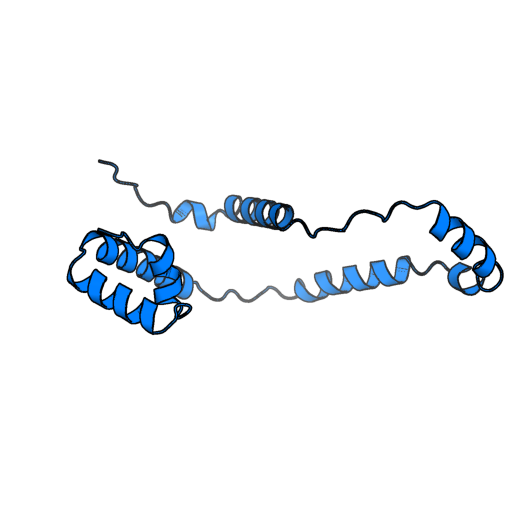127 ? -6.929 -11.079 -13.619 1.00 54.53 127 ALA A CA 1
ATOM 962 C C . ALA A 1 127 ? -7.256 -11.129 -12.110 1.00 54.53 127 ALA A C 1
ATOM 964 O O . ALA A 1 127 ? -7.886 -12.083 -11.663 1.00 54.53 127 ALA A O 1
ATOM 965 N N . ILE A 1 128 ? -6.866 -10.117 -11.322 1.00 55.53 128 ILE A N 1
ATOM 966 C CA . ILE A 1 128 ? -7.035 -10.107 -9.852 1.00 55.53 128 ILE A CA 1
ATOM 967 C C . ILE A 1 128 ? -8.384 -9.487 -9.433 1.00 55.53 128 ILE A C 1
ATOM 969 O O . ILE A 1 128 ? -8.779 -9.555 -8.268 1.00 55.53 128 ILE A O 1
ATOM 973 N N . ARG A 1 129 ? -9.156 -8.914 -10.368 1.00 51.16 129 ARG A N 1
ATOM 974 C CA . ARG A 1 129 ? -10.478 -8.344 -10.066 1.00 51.16 129 ARG A CA 1
ATOM 975 C C . ARG A 1 129 ?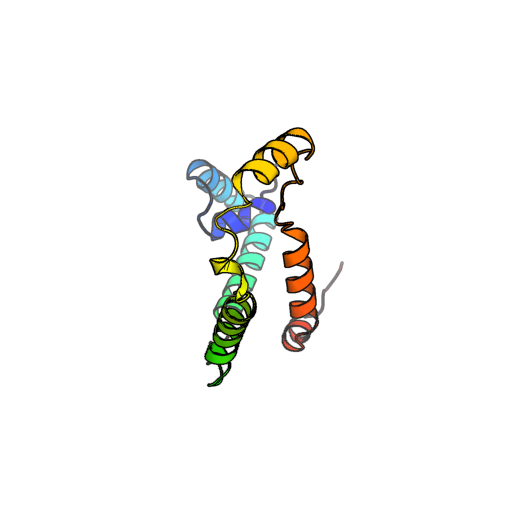 -11.515 -9.464 -9.891 1.00 51.16 129 ARG A C 1
ATOM 977 O O . ARG A 1 129 ? -12.242 -9.808 -10.817 1.00 51.16 129 ARG A O 1
ATOM 984 N N . GLY A 1 130 ? -11.562 -10.046 -8.693 1.00 51.75 130 GLY A N 1
ATOM 985 C CA . GLY A 1 130 ? -12.665 -10.903 -8.251 1.00 51.75 130 GLY A CA 1
ATOM 986 C C . GLY A 1 130 ? -14.005 -10.146 -8.245 1.00 51.75 130 GLY A C 1
ATOM 987 O O . GLY A 1 130 ? -14.012 -8.910 -8.288 1.00 51.75 130 GLY A O 1
ATOM 988 N N . PRO A 1 131 ? -15.149 -10.856 -8.217 1.00 42.03 131 PRO A N 1
ATOM 989 C CA . PRO A 1 131 ? -16.465 -10.231 -8.265 1.00 42.03 131 PRO A CA 1
ATOM 990 C C . PRO A 1 131 ? -16.659 -9.315 -7.052 1.00 42.03 131 PRO A C 1
ATOM 992 O O . PRO A 1 131 ? -16.793 -9.771 -5.917 1.00 42.03 131 PRO A O 1
ATOM 995 N N . VAL A 1 132 ? -16.685 -8.007 -7.305 1.00 50.78 132 VAL A N 1
ATOM 996 C CA . VAL A 1 132 ? -17.157 -7.002 -6.351 1.00 50.78 132 VAL A CA 1
ATOM 997 C C . VAL A 1 132 ? -18.632 -7.278 -6.075 1.00 50.78 132 VAL A C 1
ATOM 999 O O . VAL A 1 132 ? -19.500 -6.966 -6.887 1.00 50.78 132 VAL A O 1
ATOM 1002 N N . SER A 1 133 ? -18.902 -7.915 -4.940 1.00 48.81 133 SER A N 1
ATOM 1003 C CA . SER A 1 133 ? -20.249 -8.043 -4.390 1.00 48.81 133 SER A CA 1
ATOM 1004 C C . SER A 1 133 ? -20.590 -6.708 -3.731 1.00 48.81 133 SER A C 1
ATOM 1006 O O . SER A 1 133 ? -20.080 -6.400 -2.657 1.00 48.81 133 SER A O 1
ATOM 1008 N N . GLY A 1 134 ? -21.358 -5.874 -4.433 1.00 54.06 134 GLY A N 1
ATOM 1009 C CA . GLY A 1 134 ? -21.962 -4.663 -3.872 1.00 54.06 134 GLY A CA 1
ATOM 1010 C C . GLY A 1 134 ? -23.252 -4.983 -3.100 1.00 54.06 134 GLY A C 1
ATOM 1011 O O . GLY A 1 134 ? -23.797 -6.072 -3.298 1.00 54.06 134 GLY A O 1
ATOM 1012 N N . PRO A 1 135 ? -23.711 -4.073 -2.219 1.00 48.53 135 PRO A N 1
ATOM 1013 C CA . PRO A 1 135 ? -24.953 -4.232 -1.460 1.00 48.53 135 PRO A CA 1
ATOM 1014 C C . PRO A 1 135 ? -26.206 -4.226 -2.345 1.00 48.53 135 PRO A C 1
ATOM 1016 O O . PRO A 1 135 ? -26.191 -3.546 -3.399 1.00 48.53 135 PRO A O 1
#

Solvent-accessible surface area (backbone atoms only — not comparable to full-atom values): 8715 Å² total; per-residue (Å²): 136,90,81,58,71,91,49,47,60,40,54,75,73,61,74,49,56,72,70,60,48,51,54,50,57,58,47,49,75,77,35,68,66,60,42,51,52,46,48,54,55,53,50,56,52,49,57,65,68,68,53,80,86,76,81,77,6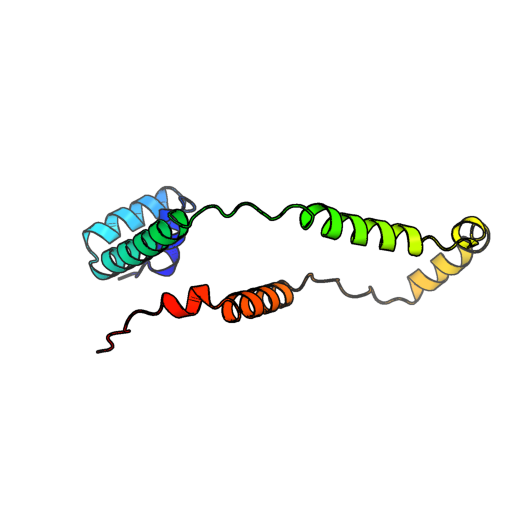7,89,68,56,70,61,54,63,57,50,55,58,52,50,54,63,58,70,68,57,57,85,62,75,79,71,58,83,82,62,56,76,70,54,56,61,58,50,70,77,70,56,74,78,79,71,79,82,68,78,57,62,64,69,52,50,56,56,49,51,59,52,58,73,68,38,77,75,58,71,73,69,71,66,89,82,80,74,137

pLDDT: mean 73.65, std 18.55, range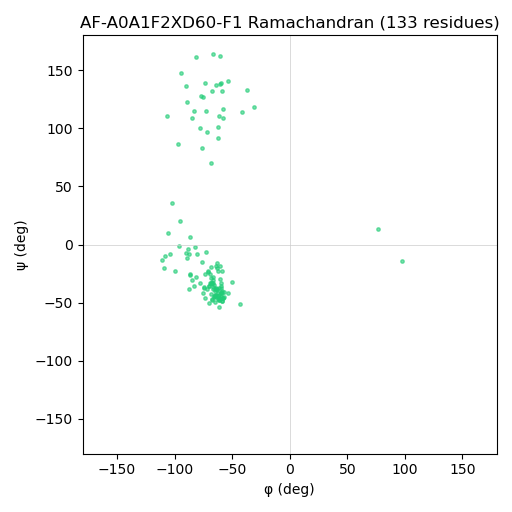 [42.03, 97.56]

Foldseek 3Di:
DDDCLVCLLCLVVVVDDPVVVVVLVVVCVPDPVNVVSNVVSVVVVVVVVPDDDDDDDPPPVCVVVVVVVVVVVVPPPPCPVVPPPPPPPVVVVCVVPDDPDDPPPVPVVVVVVVVVVVVVPDPVVVVPDDDDDDD

Secondary structure (DSSP, 8-state):
----HHHHHHHHHT-S-HHHHHHHHHHHHH-HHHHHHHHHHHHHHHHHHTS--PPPPTTHHHHHHHHHHHHHHHT--GGGGS-SSSHHHHHHHHHHH----------THHHHHHHHHHHHT-HHHHTT-------